Protein AF-A0A1X1V7C2-F1 (afdb_monomer)

Radius of gyration: 18.27 Å; Cα contacts (8 Å, |Δi|>4): 6; chains: 1; bounding box: 37×22×45 Å

Sequence (66 aa):
MLDAQHLSVVAAQVYGLNPADLTRQINAIQMQLLDLAKAKTEALSTAHHLNLEALQPSINRLAKTK

Organism: Mycobacterium gastri (NCBI:txid1777)

Secondary structure (DSSP, 8-state):
---HHHHHHHHHHHTTS-HHHHHHHHHHHHHHHHHHHHHHHHHHHHHTT--HHHHHHHHHHHHH--

pLDDT: mean 79.82, std 9.48, range [46.66, 94.31]

Solvent-accessible surface area (backbone atoms only — not comparable to full-atom values): 3940 Å² total; per-residue (Å²): 132,89,51,72,69,59,53,52,53,50,51,62,73,48,61,92,56,58,67,68,60,53,50,52,51,52,53,52,52,50,52,53,51,50,53,51,52,49,54,52,50,54,52,49,26,62,77,65,71,49,61,62,76,80,42,42,68,58,52,55,52,64,68,63,75,113

Mean predicted aligned error: 11.38 Å

Foldseek 3Di:
DDDPVNVVVVCVVCVPPDVVVVVVVVVVVVVVVVVVVVVVVVVVCVVVVPPVVVCVVVVVVVVPPD

Structure (mmCIF, N/CA/C/O backbone):
data_AF-A0A1X1V7C2-F1
#
_entry.id   AF-A0A1X1V7C2-F1
#
loop_
_atom_site.group_PDB
_atom_site.id
_atom_site.type_symbol
_atom_site.label_atom_id
_atom_site.label_alt_id
_atom_site.label_comp_id
_atom_site.label_asym_id
_atom_site.label_entity_id
_atom_site.label_seq_id
_atom_site.pdbx_PDB_ins_code
_atom_site.Cartn_x
_atom_site.Cartn_y
_atom_site.Cartn_z
_atom_site.occupancy
_atom_site.B_iso_or_equiv
_atom_site.auth_seq_id
_atom_site.auth_comp_id
_atom_site.auth_asym_id
_atom_site.auth_atom_id
_atom_site.pdbx_PDB_model_num
ATOM 1 N N . MET A 1 1 ? 15.619 -12.676 0.041 1.00 50.56 1 MET A 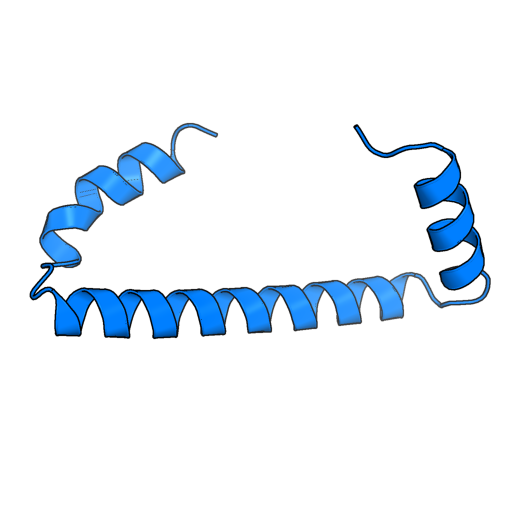N 1
ATOM 2 C CA . MET A 1 1 ? 16.570 -12.113 -0.942 1.00 50.56 1 MET A CA 1
ATOM 3 C C . MET A 1 1 ? 15.963 -12.283 -2.323 1.00 50.56 1 MET A C 1
ATOM 5 O O . MET A 1 1 ? 15.427 -13.354 -2.570 1.00 50.56 1 MET A O 1
ATOM 9 N N . LEU A 1 2 ? 15.987 -11.257 -3.180 1.00 54.41 2 LEU A N 1
ATOM 10 C CA . LEU A 1 2 ? 15.666 -11.441 -4.600 1.00 54.41 2 LEU A CA 1
ATOM 11 C C . LEU A 1 2 ? 16.839 -12.176 -5.269 1.00 54.41 2 LEU A C 1
ATOM 13 O O . LEU A 1 2 ? 17.974 -11.719 -5.172 1.00 54.41 2 LEU A O 1
ATOM 17 N N . ASP A 1 3 ? 16.555 -13.311 -5.902 1.00 79.44 3 ASP A N 1
ATOM 18 C CA . ASP A 1 3 ? 17.497 -14.102 -6.702 1.00 79.44 3 ASP A CA 1
ATOM 19 C C . ASP A 1 3 ? 17.832 -13.367 -8.021 1.00 79.44 3 ASP A C 1
ATOM 21 O O . ASP A 1 3 ? 16.966 -12.727 -8.625 1.00 79.44 3 ASP A O 1
ATOM 25 N N . ALA A 1 4 ? 19.082 -13.460 -8.485 1.00 75.19 4 ALA A N 1
ATOM 26 C CA . ALA A 1 4 ? 19.541 -12.926 -9.769 1.00 75.19 4 ALA A CA 1
ATOM 27 C C . ALA A 1 4 ? 18.702 -13.439 -10.953 1.00 75.19 4 ALA A C 1
ATOM 29 O O . ALA A 1 4 ? 18.484 -12.710 -11.926 1.00 75.19 4 ALA A O 1
ATOM 30 N N . GLN A 1 5 ? 18.165 -14.656 -10.848 1.00 70.81 5 GLN A N 1
ATOM 31 C CA . GLN A 1 5 ? 17.284 -15.226 -11.862 1.00 70.81 5 GLN A CA 1
ATOM 32 C C . GLN A 1 5 ? 15.928 -14.499 -11.919 1.00 70.81 5 GLN A C 1
ATOM 34 O O . GLN A 1 5 ? 15.431 -14.201 -13.004 1.00 70.81 5 GLN A O 1
ATOM 39 N N . HIS A 1 6 ? 15.375 -14.104 -10.766 1.00 69.81 6 HIS A N 1
ATOM 40 C CA . HIS A 1 6 ? 14.159 -13.285 -10.700 1.00 69.81 6 HIS A CA 1
ATOM 41 C C . HIS A 1 6 ? 14.391 -11.874 -11.252 1.00 69.81 6 HIS A C 1
ATOM 43 O O . HIS A 1 6 ? 13.535 -11.340 -11.957 1.00 69.81 6 HIS A O 1
ATOM 49 N N . LEU A 1 7 ? 15.556 -11.279 -10.983 1.00 74.44 7 LEU A N 1
ATOM 50 C CA . LEU A 1 7 ? 15.910 -9.962 -11.521 1.00 74.44 7 LEU A CA 1
ATOM 51 C C . LEU A 1 7 ? 16.046 -9.982 -13.050 1.00 74.44 7 LEU A C 1
ATOM 53 O O . LEU A 1 7 ? 15.600 -9.047 -13.709 1.00 74.44 7 LEU A O 1
ATOM 57 N N . SER A 1 8 ? 16.600 -11.056 -13.619 1.00 73.69 8 SER A N 1
ATOM 58 C CA . SER A 1 8 ? 16.729 -11.219 -15.072 1.00 73.69 8 SER A CA 1
ATOM 59 C C . SER A 1 8 ? 15.370 -11.357 -15.771 1.00 73.69 8 SER A C 1
ATOM 61 O O . SER A 1 8 ? 15.144 -10.717 -16.799 1.00 73.69 8 SER A O 1
ATOM 63 N N . VAL A 1 9 ? 14.437 -12.115 -15.187 1.00 74.25 9 VAL A N 1
ATOM 64 C CA . VAL A 1 9 ? 13.070 -12.265 -15.719 1.00 74.25 9 VAL A CA 1
ATOM 65 C C . VAL A 1 9 ? 12.319 -10.935 -15.694 1.00 74.25 9 VAL A C 1
ATOM 67 O O . VAL A 1 9 ? 11.715 -10.549 -16.694 1.00 74.25 9 VAL A O 1
ATOM 70 N N . VAL A 1 10 ? 12.403 -10.196 -14.584 1.00 72.56 10 VAL A N 1
ATOM 71 C CA . VAL A 1 10 ? 11.760 -8.880 -14.465 1.00 72.56 10 VAL A CA 1
ATOM 72 C C . VAL A 1 10 ? 12.389 -7.876 -15.433 1.00 72.56 10 VAL A C 1
ATOM 74 O O . VAL A 1 10 ? 11.668 -7.136 -16.096 1.00 72.56 10 VAL A O 1
ATOM 77 N N . ALA A 1 11 ? 13.715 -7.878 -15.589 1.00 72.06 11 ALA A N 1
ATOM 78 C CA . ALA A 1 11 ? 14.395 -7.008 -16.546 1.00 72.06 11 ALA A CA 1
ATOM 79 C C . ALA A 1 11 ? 13.939 -7.266 -17.994 1.00 72.06 11 ALA A C 1
ATOM 81 O O . ALA A 1 11 ? 13.720 -6.312 -18.737 1.00 72.06 11 ALA A O 1
ATOM 82 N N . ALA A 1 12 ? 13.733 -8.530 -18.377 1.00 72.62 12 ALA A N 1
ATOM 83 C CA . ALA A 1 12 ? 13.215 -8.893 -19.697 1.00 72.62 12 ALA A CA 1
ATOM 84 C C . ALA A 1 12 ? 11.748 -8.469 -19.901 1.00 72.62 12 ALA A C 1
ATOM 86 O O . ALA A 1 12 ? 11.379 -8.050 -20.993 1.00 72.62 12 ALA A O 1
ATOM 87 N N . GLN A 1 13 ? 10.921 -8.531 -18.854 1.00 70.69 13 GLN A N 1
ATOM 88 C CA . GLN A 1 13 ? 9.518 -8.096 -18.894 1.00 70.69 13 GLN A CA 1
ATOM 89 C C . GLN A 1 13 ? 9.359 -6.570 -18.936 1.00 70.69 13 GLN A C 1
ATOM 91 O O . GLN A 1 13 ? 8.364 -6.068 -19.454 1.00 70.69 13 GLN A O 1
ATOM 96 N N . VAL A 1 14 ? 10.329 -5.836 -18.387 1.00 71.12 14 VAL A N 1
ATOM 97 C CA . VAL A 1 14 ? 10.332 -4.366 -18.347 1.00 71.12 14 VAL A CA 1
ATOM 98 C C . VAL A 1 14 ? 11.052 -3.756 -19.559 1.00 71.12 14 VAL A C 1
ATOM 100 O O . VAL A 1 14 ? 10.910 -2.563 -19.831 1.00 71.12 14 VAL A O 1
ATOM 103 N N . TYR A 1 15 ? 11.787 -4.559 -20.332 1.00 69.44 15 TYR A N 1
ATOM 104 C CA . TYR A 1 15 ? 12.514 -4.091 -21.508 1.00 69.44 15 TYR A CA 1
ATOM 105 C C . TYR A 1 15 ? 11.560 -3.521 -22.571 1.00 69.44 15 TYR A C 1
ATOM 107 O O . TYR A 1 15 ? 10.698 -4.219 -23.096 1.00 69.44 15 TYR A O 1
ATOM 115 N N . GLY A 1 16 ? 11.717 -2.232 -22.889 1.00 71.75 16 GLY A N 1
ATOM 116 C CA . GLY A 1 16 ? 10.865 -1.515 -23.846 1.00 71.75 16 GLY A CA 1
ATOM 117 C C . GLY A 1 16 ? 9.577 -0.922 -23.258 1.00 71.75 16 GLY A C 1
ATOM 118 O O . GLY A 1 16 ? 8.870 -0.214 -23.973 1.00 71.75 16 GLY A O 1
ATOM 119 N N . LEU A 1 17 ? 9.282 -1.142 -21.969 1.00 77.56 17 LEU A N 1
ATOM 120 C CA . LEU A 1 17 ? 8.185 -0.458 -21.283 1.00 77.56 17 LEU A CA 1
ATOM 121 C C . LEU A 1 17 ? 8.603 0.954 -20.863 1.00 77.56 17 LEU A C 1
ATOM 123 O O . LEU A 1 17 ? 9.704 1.178 -20.361 1.00 77.56 17 LEU A O 1
ATOM 127 N N . ASN A 1 18 ? 7.691 1.914 -21.016 1.00 81.56 18 ASN A N 1
ATOM 128 C CA . ASN A 1 18 ? 7.895 3.257 -20.495 1.00 81.56 18 ASN A CA 1
ATOM 129 C C . ASN A 1 18 ? 7.919 3.207 -18.950 1.00 81.56 18 ASN A C 1
ATOM 131 O O . ASN A 1 18 ? 6.921 2.805 -18.339 1.00 81.56 18 ASN A O 1
ATOM 135 N N . PRO A 1 19 ? 9.013 3.635 -18.291 1.00 81.38 19 PRO A N 1
ATOM 136 C CA . PRO A 1 19 ? 9.127 3.576 -16.834 1.00 81.38 19 PRO A CA 1
ATOM 137 C C . PRO A 1 19 ? 8.058 4.414 -16.116 1.00 81.38 19 PRO A C 1
ATOM 139 O O . PRO A 1 19 ? 7.643 4.063 -15.008 1.00 81.38 19 PRO A O 1
ATOM 142 N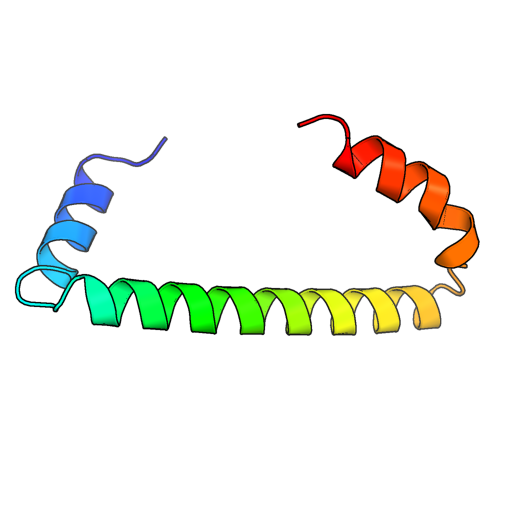 N . ALA A 1 20 ? 7.562 5.488 -16.742 1.00 85.31 20 ALA A N 1
ATOM 143 C CA . ALA A 1 20 ? 6.478 6.293 -16.186 1.00 85.31 20 ALA A CA 1
ATOM 144 C C . ALA A 1 20 ? 5.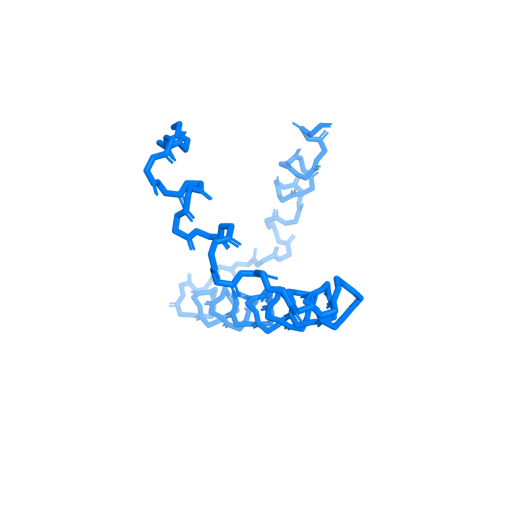155 5.513 -16.149 1.00 85.31 20 ALA A C 1
ATOM 146 O O . ALA A 1 20 ? 4.436 5.566 -15.151 1.00 85.31 20 ALA A O 1
ATOM 147 N N . ASP A 1 21 ? 4.851 4.748 -17.197 1.00 86.00 21 ASP A N 1
ATOM 148 C CA . ASP A 1 21 ? 3.622 3.954 -17.262 1.00 86.00 21 ASP A CA 1
ATOM 149 C C . ASP A 1 21 ? 3.687 2.737 -16.340 1.00 86.00 21 ASP A C 1
ATOM 151 O O . ASP A 1 21 ? 2.688 2.395 -15.704 1.00 86.00 21 ASP A O 1
ATOM 155 N N . LEU A 1 22 ? 4.865 2.123 -16.190 1.00 84.94 22 LEU A N 1
ATOM 156 C CA . LEU A 1 22 ? 5.074 1.071 -15.195 1.00 84.94 22 LEU A CA 1
ATOM 157 C C . LEU A 1 22 ? 4.873 1.609 -13.772 1.00 84.94 22 LEU A C 1
ATOM 159 O O . LEU A 1 22 ? 4.168 0.999 -12.973 1.00 84.94 22 LEU A O 1
ATOM 163 N N . THR A 1 23 ? 5.420 2.789 -13.472 1.00 86.50 23 THR A N 1
ATOM 164 C CA . THR A 1 23 ? 5.234 3.445 -12.168 1.00 86.50 23 THR A CA 1
ATOM 165 C C . THR A 1 23 ? 3.758 3.739 -11.895 1.00 86.50 23 THR A C 1
ATOM 167 O O . THR A 1 23 ? 3.264 3.469 -10.801 1.00 86.50 23 THR A O 1
ATOM 170 N N . ARG A 1 24 ? 3.014 4.236 -12.893 1.00 87.00 24 ARG A N 1
ATOM 171 C CA . ARG A 1 24 ? 1.565 4.474 -12.771 1.00 87.00 24 ARG A CA 1
ATOM 172 C C . ARG A 1 24 ? 0.793 3.187 -12.484 1.00 87.00 24 ARG A C 1
ATOM 174 O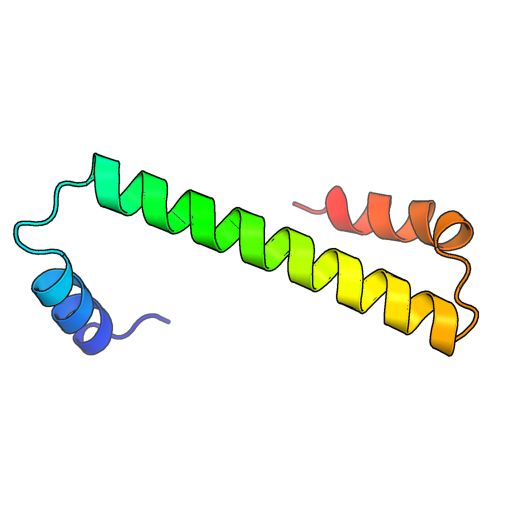 O . ARG A 1 24 ? -0.068 3.194 -11.608 1.00 87.00 24 ARG A O 1
ATOM 181 N N . GLN A 1 25 ? 1.113 2.096 -13.179 1.00 87.12 25 GLN A N 1
ATOM 182 C CA . GLN A 1 25 ? 0.478 0.791 -12.961 1.00 87.12 25 GLN A CA 1
ATOM 183 C C . GLN A 1 25 ? 0.787 0.227 -11.574 1.00 87.12 25 GLN A C 1
ATOM 185 O O . GLN A 1 25 ? -0.126 -0.226 -10.887 1.00 87.12 25 GLN A O 1
ATOM 190 N N . ILE A 1 26 ? 2.044 0.312 -11.131 1.00 89.31 26 ILE A N 1
ATOM 191 C CA . ILE A 1 26 ? 2.441 -0.094 -9.778 1.00 89.31 26 ILE A CA 1
ATOM 192 C C . ILE A 1 26 ? 1.638 0.689 -8.738 1.00 89.31 26 ILE A C 1
ATOM 194 O O . ILE A 1 26 ? 1.049 0.082 -7.848 1.00 89.31 26 ILE A O 1
ATOM 198 N N . ASN A 1 27 ? 1.544 2.012 -8.880 1.00 92.31 27 ASN A N 1
ATOM 199 C CA . ASN A 1 27 ? 0.789 2.849 -7.948 1.00 92.31 27 ASN 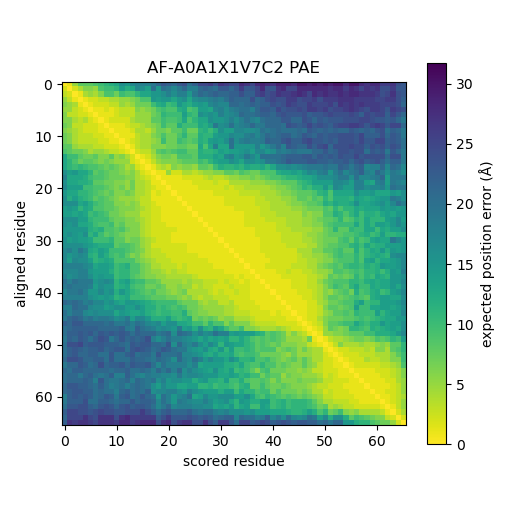A CA 1
ATOM 200 C C . ASN A 1 27 ? -0.710 2.509 -7.953 1.00 92.31 27 ASN A C 1
ATOM 202 O O . ASN A 1 27 ? -1.330 2.455 -6.893 1.00 92.31 27 ASN A O 1
ATOM 206 N N . ALA A 1 28 ? -1.294 2.245 -9.126 1.00 91.56 28 ALA A N 1
ATOM 207 C CA . ALA A 1 28 ? -2.692 1.836 -9.238 1.00 91.56 28 ALA A CA 1
ATOM 208 C C . ALA A 1 28 ? -2.953 0.511 -8.503 1.00 91.56 28 ALA A C 1
ATOM 210 O O . ALA A 1 28 ? -3.870 0.433 -7.687 1.00 91.56 28 ALA A O 1
ATOM 211 N N . ILE A 1 29 ? -2.100 -0.494 -8.722 1.00 91.38 29 ILE A N 1
ATOM 212 C CA . ILE A 1 29 ? -2.187 -1.792 -8.039 1.00 91.38 29 ILE A CA 1
ATOM 213 C C . ILE A 1 29 ? -1.996 -1.620 -6.528 1.00 91.38 29 ILE A C 1
ATOM 215 O O . ILE A 1 29 ? -2.723 -2.221 -5.740 1.00 91.38 29 ILE A O 1
ATOM 219 N N . GLN A 1 30 ? -1.052 -0.780 -6.099 1.00 92.75 30 GLN A N 1
ATOM 220 C CA . GLN A 1 30 ? -0.835 -0.494 -4.680 1.00 92.75 30 GLN A CA 1
ATOM 221 C C . GLN A 1 30 ? -2.076 0.117 -4.022 1.00 92.75 30 GLN A C 1
ATOM 223 O O . GLN A 1 30 ? -2.453 -0.324 -2.938 1.00 92.75 30 GLN A O 1
ATOM 228 N N . MET A 1 31 ? -2.740 1.077 -4.673 1.00 94.31 31 MET A N 1
ATOM 229 C CA . MET A 1 31 ? -3.990 1.651 -4.162 1.00 94.31 31 MET A CA 1
ATOM 230 C C . MET A 1 31 ? -5.098 0.595 -4.069 1.00 94.31 31 MET A C 1
ATOM 232 O O . MET A 1 31 ? -5.723 0.463 -3.021 1.00 94.31 31 MET A O 1
ATOM 236 N N . GLN A 1 32 ? -5.264 -0.237 -5.102 1.00 91.75 32 GLN A N 1
ATOM 237 C CA . GLN A 1 32 ? -6.247 -1.328 -5.090 1.00 91.75 32 GLN A CA 1
ATOM 238 C C . GLN A 1 32 ? -6.002 -2.329 -3.951 1.00 91.75 32 GLN A C 1
ATOM 240 O O . GLN A 1 32 ? -6.943 -2.782 -3.299 1.00 91.75 32 GLN A O 1
ATOM 245 N N . LEU A 1 33 ? -4.738 -2.674 -3.687 1.00 93.56 33 LEU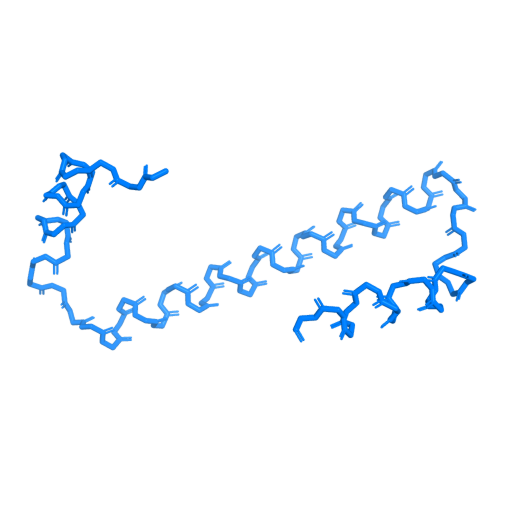 A N 1
ATOM 246 C CA . LEU A 1 33 ? -4.373 -3.568 -2.587 1.00 93.56 33 LEU A CA 1
ATOM 247 C C . LEU A 1 33 ? -4.651 -2.941 -1.218 1.00 93.56 33 LEU A C 1
ATOM 249 O O . LEU A 1 33 ? -5.095 -3.648 -0.311 1.00 93.56 33 LEU A O 1
ATOM 253 N N . LEU A 1 34 ? -4.411 -1.636 -1.064 1.00 93.31 34 LEU A N 1
ATOM 254 C CA . LEU A 1 34 ? -4.732 -0.911 0.166 1.00 93.31 34 LEU A CA 1
ATOM 255 C C . LEU A 1 34 ? -6.240 -0.900 0.427 1.00 93.31 34 LEU A C 1
ATOM 257 O O . LEU A 1 34 ? -6.661 -1.219 1.541 1.00 93.31 34 LEU A O 1
ATOM 261 N N . ASP A 1 35 ? -7.045 -0.614 -0.595 1.00 91.88 35 ASP A N 1
ATOM 262 C CA . ASP A 1 35 ? -8.506 -0.614 -0.483 1.00 91.88 35 ASP A CA 1
ATOM 263 C C . ASP A 1 35 ? -9.043 -2.008 -0.129 1.00 91.88 35 ASP A C 1
ATOM 265 O O . ASP A 1 35 ? -9.868 -2.156 0.778 1.00 91.88 35 ASP A O 1
ATOM 269 N N . LEU A 1 36 ? -8.517 -3.055 -0.773 1.00 91.50 36 LEU A N 1
ATOM 270 C CA . LEU A 1 36 ? -8.887 -4.439 -0.474 1.00 91.50 36 LEU A CA 1
ATOM 271 C C . LEU A 1 36 ? -8.522 -4.833 0.965 1.00 91.50 36 LEU A C 1
ATOM 273 O O . LEU A 1 36 ? -9.320 -5.461 1.668 1.00 91.50 36 LEU A O 1
ATOM 277 N N . ALA A 1 37 ? -7.319 -4.475 1.416 1.00 87.81 37 ALA A N 1
ATOM 278 C CA . ALA A 1 37 ? -6.871 -4.756 2.775 1.00 87.81 37 ALA A CA 1
ATOM 279 C C . ALA A 1 37 ? -7.735 -4.031 3.816 1.00 87.81 37 ALA A C 1
ATOM 281 O O . ALA A 1 37 ? -8.078 -4.626 4.844 1.00 87.81 37 ALA A O 1
ATOM 282 N N . LYS A 1 38 ? -8.133 -2.784 3.537 1.00 87.19 38 LYS A N 1
ATOM 283 C CA . LYS A 1 38 ? -9.049 -2.014 4.384 1.00 87.19 38 LYS A CA 1
ATOM 284 C C . LYS A 1 38 ? -10.404 -2.708 4.501 1.00 87.19 38 LYS A C 1
ATOM 286 O O . LYS A 1 38 ? -10.808 -3.035 5.615 1.00 87.19 38 LYS A O 1
ATOM 291 N N . ALA A 1 39 ? -11.038 -3.038 3.376 1.00 85.56 39 ALA A N 1
ATOM 292 C CA . ALA A 1 39 ? -12.336 -3.715 3.364 1.00 85.56 39 ALA A CA 1
ATOM 293 C C . ALA A 1 39 ? -12.300 -5.058 4.117 1.00 85.56 39 ALA A C 1
ATOM 295 O O . ALA A 1 39 ? -13.188 -5.366 4.913 1.00 85.56 39 ALA A O 1
ATOM 296 N N . LYS A 1 40 ? -11.234 -5.849 3.932 1.00 83.88 40 LYS A N 1
ATOM 297 C CA . LYS A 1 40 ? -11.054 -7.113 4.662 1.00 83.88 40 LYS A CA 1
ATOM 298 C C . LYS A 1 40 ? -10.878 -6.890 6.166 1.00 83.88 40 LYS A C 1
ATOM 300 O O . LYS A 1 40 ? -11.391 -7.674 6.960 1.00 83.88 40 LYS A O 1
ATOM 305 N N . THR A 1 41 ? -10.162 -5.839 6.556 1.00 83.62 41 THR A N 1
ATOM 306 C CA . THR A 1 41 ? -9.940 -5.492 7.966 1.00 83.62 41 THR A CA 1
ATOM 307 C C . THR A 1 41 ? -11.236 -5.046 8.641 1.00 83.62 41 THR A C 1
ATOM 309 O O . THR A 1 41 ? -11.523 -5.487 9.751 1.00 83.62 41 THR A O 1
ATOM 312 N N 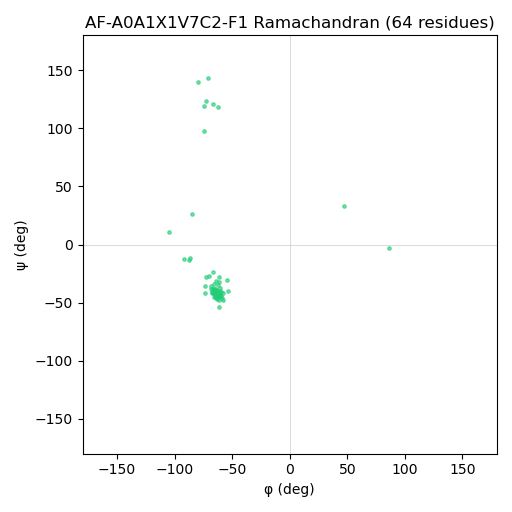. GLU A 1 42 ? -12.051 -4.242 7.961 1.00 83.62 42 GLU A N 1
ATOM 313 C CA . GLU A 1 42 ? -13.373 -3.814 8.437 1.00 83.62 42 GLU A CA 1
ATOM 314 C C . GLU A 1 42 ? -14.342 -4.999 8.568 1.00 83.62 42 GLU A C 1
ATOM 316 O O . GLU A 1 42 ? -15.025 -5.141 9.587 1.00 83.62 42 GLU A O 1
ATOM 321 N N . ALA A 1 43 ? -14.353 -5.903 7.583 1.00 82.38 43 ALA A N 1
ATOM 322 C CA . ALA A 1 43 ? -15.161 -7.120 7.628 1.00 82.38 43 ALA A CA 1
ATOM 323 C C . ALA A 1 43 ? -14.743 -8.043 8.783 1.00 82.38 43 ALA A C 1
ATOM 325 O O . ALA A 1 43 ? -15.593 -8.542 9.520 1.00 82.38 43 ALA A O 1
ATOM 326 N N . LEU A 1 44 ? -13.434 -8.230 8.983 1.00 82.19 44 LEU A N 1
ATOM 327 C CA . LEU A 1 44 ? -12.895 -9.025 10.086 1.00 82.19 44 LEU A CA 1
ATOM 328 C C . LEU A 1 44 ? -13.215 -8.386 11.444 1.00 82.19 44 LEU A C 1
ATOM 330 O O . LEU A 1 44 ? -13.627 -9.080 12.369 1.00 82.19 44 LEU A O 1
ATOM 334 N N . SER A 1 45 ? -13.073 -7.066 11.563 1.00 81.69 45 SER A N 1
ATOM 335 C CA . SER A 1 45 ? -13.441 -6.336 12.778 1.00 81.69 45 SER A CA 1
ATOM 336 C C . SER A 1 45 ? -14.917 -6.500 13.112 1.00 81.69 45 SER A C 1
ATOM 338 O O . SER A 1 45 ? -15.240 -6.802 14.260 1.00 81.69 45 SER A O 1
ATOM 340 N N . THR A 1 46 ? -15.792 -6.384 12.115 1.00 79.00 46 THR A N 1
ATOM 341 C CA . THR A 1 46 ? -17.234 -6.574 12.293 1.00 79.00 46 THR A CA 1
ATOM 342 C C . THR A 1 46 ? -17.550 -8.006 12.729 1.00 79.00 46 THR A C 1
ATOM 34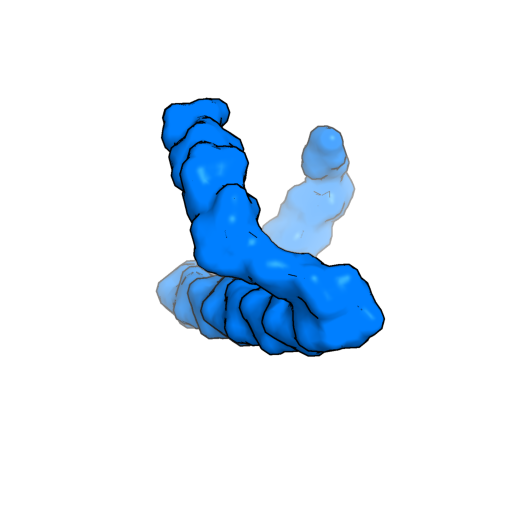4 O O . THR A 1 46 ? -18.272 -8.203 13.703 1.00 79.00 46 THR A O 1
ATOM 347 N N . ALA A 1 47 ? -16.960 -9.006 12.064 1.00 77.94 47 ALA A N 1
ATOM 348 C CA . ALA A 1 47 ? -17.163 -10.423 12.372 1.00 77.94 47 ALA A CA 1
ATOM 349 C C . ALA A 1 47 ? -16.666 -10.824 13.773 1.00 77.94 47 ALA A C 1
ATOM 351 O O . ALA A 1 47 ? -17.228 -11.724 14.392 1.00 77.94 47 ALA A O 1
ATOM 352 N N . HIS A 1 48 ? -15.623 -10.161 14.277 1.00 79.50 48 HIS A N 1
ATOM 353 C CA . HIS A 1 48 ? -15.019 -10.446 15.582 1.00 79.50 48 HIS A CA 1
ATOM 354 C C . HIS A 1 48 ? -15.364 -9.409 16.666 1.00 79.50 48 HIS A C 1
ATOM 356 O O . HIS A 1 48 ? -14.742 -9.424 17.727 1.00 79.50 48 HIS A O 1
ATOM 362 N N . HIS A 1 49 ? -16.324 -8.506 16.416 1.00 79.38 49 HIS A N 1
ATOM 363 C CA . HIS A 1 49 ? -16.679 -7.383 17.302 1.00 79.38 49 HIS A CA 1
ATOM 364 C C . HIS A 1 49 ? -15.462 -6.584 17.810 1.00 79.38 49 HIS A C 1
ATOM 366 O O . HIS A 1 49 ? -15.443 -6.082 18.936 1.00 79.38 49 HIS A O 1
ATOM 372 N N . LEU A 1 50 ? -14.417 -6.475 16.987 1.00 76.62 50 LEU A N 1
ATOM 373 C CA . LEU A 1 50 ? -13.208 -5.746 17.349 1.00 76.62 50 LEU A CA 1
ATOM 374 C C . LEU A 1 50 ? -13.501 -4.251 17.275 1.00 76.62 50 LEU A C 1
ATOM 376 O O . LEU A 1 50 ? -13.796 -3.732 16.199 1.00 76.62 50 LEU A O 1
ATOM 380 N N . ASN A 1 51 ? -13.364 -3.551 18.400 1.00 77.69 51 ASN A N 1
ATOM 381 C CA . ASN A 1 51 ? -13.428 -2.096 18.419 1.00 77.69 51 ASN A CA 1
ATOM 382 C C . ASN A 1 51 ? -12.131 -1.514 17.829 1.00 77.69 51 ASN A C 1
ATOM 384 O O . ASN A 1 51 ? -11.113 -1.403 18.517 1.00 77.69 51 ASN A O 1
ATOM 388 N N . LEU A 1 52 ? -12.170 -1.151 16.545 1.00 77.31 52 LEU A N 1
ATOM 389 C CA . LEU A 1 52 ? -11.028 -0.562 15.842 1.00 77.31 52 LEU A CA 1
ATOM 390 C C . LEU A 1 52 ? -10.580 0.772 16.455 1.00 77.31 52 LEU A C 1
ATOM 392 O O . LEU A 1 52 ? -9.380 1.043 16.481 1.00 77.31 52 LEU A O 1
ATOM 396 N N . GLU A 1 53 ? -11.497 1.564 17.019 1.00 77.50 53 GLU A N 1
ATOM 397 C CA . GLU A 1 53 ? -11.156 2.826 17.690 1.00 77.50 53 GLU A CA 1
ATOM 398 C C . GLU A 1 53 ? -10.295 2.577 18.933 1.00 77.50 53 GLU A C 1
ATOM 400 O O . GLU A 1 53 ? -9.286 3.251 19.149 1.00 77.50 53 GLU A O 1
ATOM 405 N N . ALA A 1 54 ? -10.630 1.544 19.711 1.00 75.44 54 ALA A N 1
ATOM 406 C CA . ALA A 1 54 ? -9.851 1.146 20.883 1.00 75.44 54 ALA A CA 1
ATOM 407 C C . ALA A 1 54 ? -8.452 0.616 20.514 1.00 75.44 54 ALA A C 1
ATOM 409 O O . ALA A 1 54 ? -7.528 0.674 21.329 1.00 75.44 54 ALA A O 1
ATOM 410 N N . LEU A 1 55 ? -8.269 0.126 19.283 1.00 78.81 55 LEU A N 1
ATOM 411 C CA . LEU A 1 55 ? -6.983 -0.351 18.768 1.00 78.81 55 LEU A CA 1
ATOM 412 C C . LEU A 1 55 ? -6.129 0.761 18.142 1.00 78.81 55 LEU A C 1
ATOM 414 O O . LEU A 1 55 ? -4.921 0.564 17.964 1.00 78.81 55 LEU A O 1
ATOM 418 N N . GLN A 1 56 ? -6.697 1.942 17.876 1.00 80.31 56 GLN A N 1
ATOM 419 C CA . GLN A 1 56 ? -5.996 3.073 17.262 1.00 80.31 56 GLN A CA 1
ATOM 420 C C . GLN A 1 56 ? -4.695 3.474 17.991 1.00 80.31 56 GLN A C 1
ATOM 422 O O . GLN A 1 56 ? -3.694 3.715 17.310 1.00 80.31 56 GLN A O 1
ATOM 427 N N . PRO A 1 57 ? -4.612 3.482 19.340 1.00 83.88 57 PRO A N 1
ATOM 428 C CA . PRO A 1 57 ? -3.352 3.745 20.040 1.00 83.88 57 PRO A CA 1
ATOM 429 C C . PRO A 1 57 ? -2.254 2.720 19.718 1.00 83.88 57 PRO A C 1
ATOM 431 O O . PRO A 1 57 ? -1.083 3.076 19.591 1.00 83.88 57 PRO A O 1
ATOM 434 N N . SER A 1 58 ? -2.608 1.444 19.559 1.00 83.12 58 SER A N 1
ATOM 435 C CA . SER A 1 58 ? -1.660 0.385 19.192 1.00 83.12 58 SER A CA 1
ATOM 436 C C . SER A 1 58 ? -1.250 0.469 17.723 1.00 83.12 58 SER A C 1
ATOM 438 O O . SER A 1 58 ? -0.060 0.371 17.429 1.00 83.12 58 SER A O 1
ATOM 440 N N . ILE A 1 59 ? -2.197 0.747 16.822 1.00 82.31 59 ILE A N 1
ATOM 441 C CA . ILE A 1 59 ? -1.927 0.987 15.395 1.00 82.31 59 ILE A CA 1
ATOM 442 C C . ILE A 1 59 ? -0.966 2.174 15.226 1.00 82.31 59 ILE A C 1
ATOM 444 O O . ILE A 1 59 ? 0.041 2.067 14.528 1.00 82.31 59 ILE A O 1
ATOM 448 N N . ASN A 1 60 ? -1.214 3.280 15.933 1.00 83.31 60 ASN A N 1
ATOM 449 C CA . ASN A 1 60 ? -0.365 4.472 15.895 1.00 83.31 60 ASN A CA 1
ATOM 450 C C . ASN A 1 60 ? 1.056 4.204 16.410 1.00 83.31 60 ASN A C 1
ATOM 452 O O . ASN A 1 60 ? 2.009 4.790 15.898 1.00 83.31 60 ASN A O 1
ATOM 456 N N . ARG A 1 61 ? 1.217 3.331 17.415 1.00 81.50 61 ARG A N 1
ATOM 457 C CA . ARG A 1 61 ? 2.543 2.911 17.897 1.00 81.50 61 ARG A CA 1
ATOM 458 C C . ARG A 1 61 ? 3.299 2.117 16.832 1.00 81.50 61 ARG A C 1
ATOM 460 O O . ARG A 1 61 ? 4.454 2.431 16.577 1.00 81.50 61 ARG A O 1
ATOM 467 N N . LEU A 1 62 ? 2.636 1.165 16.175 1.00 79.31 62 LEU A N 1
ATOM 468 C CA . LEU A 1 62 ? 3.228 0.356 15.100 1.00 79.31 62 LEU A CA 1
ATOM 469 C C . LEU A 1 62 ? 3.582 1.183 13.855 1.00 79.31 62 LEU A C 1
ATOM 471 O O . LEU A 1 62 ? 4.574 0.909 13.186 1.00 79.31 62 LEU A O 1
ATOM 475 N N . ALA A 1 63 ? 2.797 2.216 13.542 1.00 78.44 63 ALA A N 1
ATOM 476 C CA . ALA A 1 63 ? 3.074 3.103 12.414 1.00 78.44 63 ALA A CA 1
ATOM 477 C C . ALA A 1 63 ? 4.307 4.001 12.639 1.00 78.44 63 ALA A C 1
ATOM 479 O O . ALA A 1 63 ? 4.956 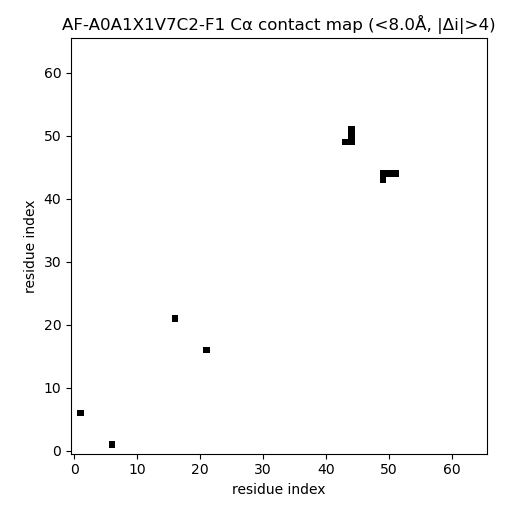4.398 11.674 1.00 78.44 63 ALA A O 1
ATOM 480 N N . LYS A 1 64 ? 4.633 4.318 13.901 1.00 74.44 64 LYS A N 1
ATOM 481 C CA . LYS A 1 64 ? 5.755 5.193 14.285 1.00 74.44 64 LYS A CA 1
ATOM 482 C C . LYS A 1 64 ? 7.098 4.474 14.432 1.00 74.44 64 LYS A C 1
ATOM 484 O O . LYS A 1 64 ? 8.112 5.145 14.548 1.00 74.44 64 LYS A O 1
ATOM 489 N N . THR A 1 65 ? 7.127 3.143 14.437 1.00 64.00 65 THR A N 1
ATOM 490 C CA . THR A 1 65 ? 8.363 2.345 14.559 1.00 64.00 65 THR A CA 1
ATOM 491 C C . THR A 1 65 ? 9.084 2.118 13.221 1.00 64.00 65 THR A C 1
ATOM 493 O O . THR A 1 65 ? 9.770 1.110 13.069 1.00 64.00 65 THR A O 1
ATOM 496 N N . LYS A 1 66 ? 8.907 3.014 12.243 1.00 46.66 66 LYS A N 1
ATOM 497 C CA . LYS A 1 66 ? 9.660 3.015 10.981 1.00 46.66 66 LYS A CA 1
ATOM 498 C C . LYS A 1 66 ? 10.818 3.996 11.034 1.00 46.66 66 LYS A C 1
ATOM 500 O O . LYS A 1 66 ? 10.597 5.113 11.547 1.00 46.66 66 LYS A O 1
#